Protein AF-A0A922MW50-F1 (afdb_monomer)

Solvent-accessible surface area (backbone atoms only — not comparable to full-atom values): 6849 Å² total; per-residue (Å²): 140,89,85,81,95,77,88,82,87,88,92,66,89,72,59,65,62,58,54,53,62,58,60,64,51,57,60,58,60,61,57,71,69,60,69,78,86,69,79,67,96,75,54,90,46,69,69,54,39,57,76,72,44,66,61,70,58,55,56,72,70,39,66,61,67,66,50,49,57,53,52,53,52,52,50,50,51,54,51,51,54,50,55,55,56,60,68,29,71,68,49,49,50,53,49,52,53,51,49,51,55,49,51,57,59,73,75,106

Mean predicted aligned error: 16.81 Å

Structure (mmCIF, N/CA/C/O backbone):
data_AF-A0A922MW50-F1
#
_entry.id   AF-A0A922MW50-F1
#
loop_
_atom_site.group_PDB
_atom_site.id
_atom_site.type_symbol
_atom_site.label_atom_id
_atom_site.label_alt_id
_atom_site.label_comp_id
_atom_site.label_asym_id
_atom_site.label_entity_id
_atom_site.label_seq_id
_atom_site.pdbx_PDB_ins_code
_atom_site.Cartn_x
_atom_site.Cartn_y
_atom_site.Cartn_z
_atom_site.occupancy
_atom_site.B_iso_or_equiv
_atom_site.auth_seq_id
_atom_site.auth_comp_id
_atom_site.auth_asym_id
_atom_site.auth_atom_id
_atom_site.pdbx_PDB_model_num
ATOM 1 N N . MET A 1 1 ? 10.413 -4.403 63.131 1.00 39.06 1 MET A N 1
ATOM 2 C CA . MET A 1 1 ? 10.954 -4.616 64.489 1.00 39.06 1 MET A CA 1
ATOM 3 C C . MET A 1 1 ? 10.293 -3.639 65.454 1.00 39.06 1 MET A C 1
ATOM 5 O O . MET A 1 1 ? 9.922 -2.565 64.994 1.00 39.06 1 MET A O 1
ATOM 9 N N . PRO A 1 2 ? 10.089 -4.030 66.723 1.00 56.84 2 PRO A N 1
ATOM 10 C CA . PRO A 1 2 ? 9.038 -3.510 67.598 1.00 56.84 2 PRO A CA 1
ATOM 11 C C . PRO A 1 2 ? 9.581 -2.688 68.782 1.00 56.84 2 PRO A C 1
ATOM 13 O O . PRO A 1 2 ? 10.572 -3.076 69.380 1.00 56.84 2 PRO A O 1
ATOM 16 N N . TYR A 1 3 ? 8.891 -1.617 69.170 1.00 49.31 3 TYR A N 1
ATOM 17 C CA . TYR A 1 3 ? 8.953 -0.986 70.499 1.00 49.31 3 TYR A CA 1
ATOM 18 C C . TYR A 1 3 ? 7.624 -0.233 70.670 1.00 49.31 3 TYR A C 1
ATOM 20 O O . TYR A 1 3 ? 7.228 0.481 69.760 1.00 49.31 3 TYR A O 1
ATOM 28 N N . SER A 1 4 ? 6.841 -0.316 71.735 1.00 38.28 4 SER A N 1
ATOM 29 C CA . SER A 1 4 ? 6.865 -1.102 72.962 1.00 38.28 4 SER A CA 1
ATOM 30 C C . SER A 1 4 ? 5.493 -0.862 73.594 1.00 38.28 4 SER A C 1
ATOM 32 O O . SER A 1 4 ? 5.089 0.283 73.785 1.00 38.28 4 SER A O 1
ATOM 34 N N . LEU A 1 5 ? 4.776 -1.948 73.856 1.00 52.94 5 LEU A N 1
ATOM 35 C CA . LEU A 1 5 ? 3.505 -1.997 74.563 1.00 52.94 5 LEU A CA 1
ATOM 36 C C . LEU A 1 5 ? 3.774 -1.812 76.064 1.00 52.94 5 LEU A C 1
ATOM 38 O O . LEU A 1 5 ? 4.250 -2.750 76.695 1.00 52.94 5 LEU A O 1
ATOM 42 N N . SER A 1 6 ? 3.464 -0.643 76.627 1.00 45.09 6 SER A N 1
ATOM 43 C CA . SER A 1 6 ? 3.447 -0.447 78.081 1.00 45.09 6 SER A CA 1
ATOM 44 C C . SER A 1 6 ? 2.385 0.592 78.464 1.00 45.09 6 SER A C 1
ATOM 46 O O . SER A 1 6 ? 2.585 1.774 78.201 1.00 45.09 6 SER A O 1
ATOM 48 N N . TYR A 1 7 ? 1.329 0.124 79.150 1.00 45.22 7 TYR A N 1
ATOM 49 C CA . TYR A 1 7 ? 0.259 0.869 79.851 1.00 45.22 7 TYR A CA 1
ATOM 50 C C . TYR A 1 7 ? -0.825 1.492 78.938 1.00 45.22 7 TYR A C 1
ATOM 52 O O . TYR A 1 7 ? -0.506 2.200 77.999 1.00 45.22 7 TYR A O 1
ATOM 60 N N . MET A 1 8 ? -2.136 1.277 79.107 1.00 40.91 8 MET A N 1
ATOM 61 C CA . MET A 1 8 ? -2.944 0.990 80.301 1.00 40.91 8 MET A CA 1
ATOM 62 C C . MET A 1 8 ? -4.182 0.127 79.953 1.00 40.91 8 MET A C 1
ATOM 64 O O . MET A 1 8 ? -4.707 0.262 78.847 1.00 40.91 8 MET A O 1
ATOM 68 N N . PRO A 1 9 ? -4.672 -0.724 80.877 1.00 47.72 9 PRO A N 1
ATOM 69 C CA . PRO A 1 9 ? -5.980 -1.367 80.775 1.00 47.72 9 PRO A CA 1
ATOM 70 C C . PRO A 1 9 ? -7.132 -0.471 81.273 1.00 47.72 9 PRO A C 1
ATOM 72 O O . PRO A 1 9 ? -7.036 0.157 82.323 1.00 47.72 9 PRO A O 1
ATOM 75 N N . ASP A 1 10 ? -8.200 -0.495 80.472 1.00 62.12 10 ASP A N 1
ATOM 76 C CA . ASP A 1 10 ? -9.641 -0.339 80.721 1.00 62.12 10 ASP A CA 1
ATOM 77 C C . ASP A 1 10 ? -10.178 0.721 81.710 1.00 62.12 10 ASP A C 1
ATOM 79 O O . ASP A 1 10 ? -10.205 0.511 82.923 1.00 62.12 10 ASP A O 1
ATOM 83 N N . ASN A 1 11 ? -10.824 1.736 81.103 1.00 56.69 11 ASN A N 1
ATOM 84 C CA . ASN A 1 11 ? -11.998 2.524 81.546 1.00 56.69 11 ASN A CA 1
ATOM 85 C C . ASN A 1 11 ? -11.820 4.049 81.691 1.00 56.69 11 ASN A C 1
ATOM 87 O O . ASN A 1 11 ? -12.253 4.618 82.690 1.00 56.69 11 ASN A O 1
ATOM 91 N N . ASP A 1 12 ? -11.353 4.732 80.634 1.00 59.19 12 ASP A N 1
ATOM 92 C CA . ASP A 1 12 ? -11.417 6.200 80.558 1.00 59.19 12 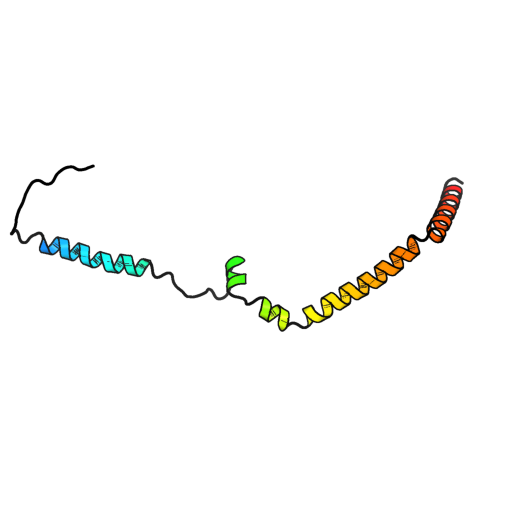ASP A CA 1
ATOM 93 C C . ASP A 1 12 ? -12.220 6.648 79.311 1.00 59.19 12 ASP A C 1
ATOM 95 O O . ASP A 1 12 ? -11.876 6.278 78.184 1.00 59.19 12 ASP A O 1
ATOM 99 N N . PRO A 1 13 ? -13.283 7.467 79.447 1.00 58.34 13 PRO A N 1
ATOM 100 C CA . PRO A 1 13 ? -14.261 7.772 78.384 1.00 58.34 13 PRO A CA 1
ATOM 101 C C . PRO A 1 13 ? -13.736 8.615 77.198 1.00 58.34 13 PRO A C 1
ATOM 103 O O . PRO A 1 13 ? -14.519 9.037 76.344 1.00 58.34 13 PRO A O 1
ATOM 106 N N . LEU A 1 14 ? -12.423 8.849 77.107 1.00 51.88 14 LEU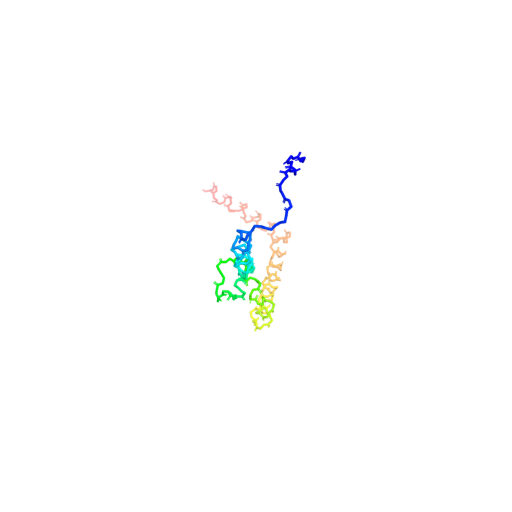 A N 1
ATOM 107 C CA . LEU A 1 14 ? -11.769 9.651 76.064 1.00 51.88 14 LEU A CA 1
ATOM 108 C C . LEU A 1 14 ? -11.426 8.853 74.785 1.00 51.88 14 LEU A C 1
ATOM 110 O O . LEU A 1 14 ? -11.123 9.455 73.757 1.00 51.88 14 LEU A O 1
ATOM 114 N N . ASP A 1 15 ? -11.534 7.519 74.796 1.00 52.56 15 ASP A N 1
ATOM 115 C CA . ASP A 1 15 ? -11.250 6.651 73.631 1.00 52.56 15 ASP A CA 1
ATOM 116 C C . ASP A 1 15 ? -12.461 6.466 72.684 1.00 52.56 15 ASP A C 1
ATOM 118 O O . ASP A 1 15 ? -12.322 6.105 71.512 1.00 52.56 15 ASP A O 1
ATOM 122 N N . MET A 1 16 ? -13.676 6.786 73.145 1.00 50.25 16 MET A N 1
ATOM 123 C CA . MET A 1 16 ? -14.895 6.644 72.334 1.00 50.25 16 MET A CA 1
ATOM 124 C C . MET A 1 16 ? -15.010 7.726 71.243 1.00 50.25 16 MET A C 1
ATOM 126 O O . MET A 1 16 ? -15.556 7.468 70.168 1.00 50.25 16 MET A O 1
ATOM 130 N N . PHE A 1 17 ? -14.459 8.923 71.478 1.00 54.78 17 PHE A N 1
ATOM 131 C CA . PHE A 1 17 ? -14.489 10.031 70.513 1.00 54.78 17 PHE A CA 1
ATOM 132 C C . PHE A 1 17 ? -13.438 9.867 69.403 1.00 54.78 17 PHE A C 1
ATOM 134 O O . PHE A 1 17 ? -13.717 10.118 68.229 1.00 54.78 17 PHE A O 1
ATOM 141 N N . THR A 1 18 ? -12.256 9.353 69.740 1.00 53.31 18 THR A N 1
ATOM 142 C CA . THR A 1 18 ? -11.152 9.148 68.788 1.00 53.31 18 THR A CA 1
ATOM 143 C C . THR A 1 18 ? -11.442 7.994 67.820 1.00 53.31 18 THR A C 1
ATOM 145 O O . THR A 1 18 ? -11.163 8.093 66.622 1.00 53.31 18 THR A O 1
ATOM 148 N N . LYS A 1 19 ? -12.111 6.931 68.292 1.00 52.28 19 LYS A N 1
ATOM 149 C CA . LYS A 1 19 ? -12.575 5.816 67.444 1.00 52.28 19 LYS A CA 1
ATOM 150 C C . LYS A 1 19 ? -13.740 6.195 66.521 1.00 52.28 19 LYS A C 1
ATOM 152 O O . LYS A 1 19 ? -13.828 5.659 65.417 1.00 52.28 19 LYS A O 1
ATOM 157 N N . ARG A 1 20 ? -14.579 7.166 66.908 1.00 53.22 20 ARG A N 1
ATOM 158 C CA . ARG A 1 20 ? -15.637 7.732 66.046 1.00 53.22 20 ARG A CA 1
ATOM 159 C C . ARG A 1 20 ? -15.047 8.496 64.849 1.00 53.22 20 ARG A C 1
ATOM 161 O O . ARG A 1 20 ? -15.541 8.348 63.738 1.00 53.22 20 ARG A O 1
ATOM 168 N N . CYS A 1 21 ? -13.943 9.217 65.058 1.00 46.44 21 CYS A N 1
ATOM 169 C CA . CYS A 1 21 ? -13.262 10.014 64.029 1.00 46.44 21 CYS A CA 1
ATOM 170 C C . CYS A 1 21 ? -12.495 9.153 62.993 1.00 46.44 21 CYS A C 1
ATOM 172 O O . CYS A 1 21 ? -12.401 9.497 61.816 1.00 46.44 21 CYS A O 1
ATOM 174 N N . MET A 1 22 ? -11.980 7.985 63.397 1.00 48.81 22 MET A N 1
ATOM 175 C CA . MET A 1 22 ? -11.294 7.043 62.492 1.00 48.81 22 MET A CA 1
ATOM 176 C C . MET A 1 22 ? -12.269 6.215 61.633 1.00 48.81 22 MET A C 1
ATOM 178 O O . MET A 1 22 ? -11.941 5.873 60.496 1.00 48.81 22 MET A O 1
ATOM 182 N N . LEU A 1 23 ? -13.481 5.928 62.129 1.00 53.84 23 LEU A N 1
ATOM 183 C CA . LEU A 1 23 ? -14.501 5.174 61.384 1.00 53.84 23 LEU A CA 1
ATOM 184 C C . LEU A 1 23 ? -15.164 5.981 60.252 1.00 53.84 23 LEU A C 1
ATOM 186 O O . LEU A 1 23 ? -15.594 5.391 59.261 1.00 53.84 23 LEU A O 1
ATOM 190 N N . GLU A 1 24 ? -15.209 7.311 60.349 1.00 52.66 24 GLU A N 1
ATOM 191 C CA . GLU A 1 24 ? -15.770 8.176 59.295 1.00 52.66 24 GLU A CA 1
ATOM 192 C C . GLU A 1 24 ? -14.832 8.352 58.083 1.00 52.66 24 GLU A C 1
ATOM 194 O O . GLU A 1 24 ? -15.290 8.627 56.974 1.00 52.66 24 GLU A O 1
ATOM 199 N N . ASN A 1 25 ? -13.529 8.085 58.233 1.00 52.84 25 ASN A N 1
ATOM 200 C CA . ASN A 1 25 ? -12.540 8.215 57.152 1.00 52.84 25 ASN A CA 1
ATOM 201 C C . ASN A 1 25 ? -12.384 6.953 56.278 1.00 52.84 25 ASN A C 1
ATOM 203 O O . ASN A 1 25 ? -11.802 7.015 55.192 1.00 52.84 25 ASN A O 1
ATOM 207 N N . LEU A 1 26 ? -12.938 5.810 56.699 1.00 53.56 26 LEU A N 1
ATOM 208 C CA . LEU A 1 26 ? -12.848 4.551 55.947 1.00 53.56 26 LEU A CA 1
ATOM 209 C C . LEU A 1 26 ? -13.799 4.517 54.734 1.00 53.56 26 LEU A C 1
ATOM 211 O O . LEU A 1 26 ? -13.470 3.928 53.701 1.00 53.56 26 LEU A O 1
ATOM 215 N N . TRP A 1 27 ? -14.939 5.210 54.823 1.00 50.97 27 TRP A N 1
ATOM 216 C CA . TRP A 1 27 ? -15.899 5.370 53.721 1.00 50.97 27 TRP A CA 1
ATOM 217 C C . TRP A 1 27 ? -15.422 6.353 52.642 1.00 50.97 27 TRP A C 1
ATOM 219 O O . TRP A 1 27 ? -15.667 6.145 51.452 1.00 50.97 27 TRP A O 1
ATOM 229 N N . LEU A 1 28 ? -14.683 7.397 53.028 1.00 50.53 28 LEU A N 1
ATOM 230 C CA . LEU A 1 28 ? -14.114 8.362 52.080 1.00 50.53 28 LEU A CA 1
ATOM 231 C C . LEU A 1 28 ? -12.962 7.754 51.261 1.00 50.53 28 LEU A C 1
ATOM 233 O O . LEU A 1 28 ? -12.848 8.014 50.061 1.00 50.53 28 LEU A O 1
ATOM 237 N N . LEU A 1 29 ? -12.166 6.866 51.864 1.00 51.41 29 LEU A N 1
ATOM 238 C CA . LEU A 1 29 ? -11.101 6.131 51.171 1.00 51.41 29 LEU A CA 1
ATOM 239 C C . LEU A 1 29 ? -11.636 5.102 50.161 1.00 51.41 29 LEU A C 1
ATOM 241 O O . LEU A 1 29 ? -11.049 4.933 49.091 1.00 51.41 29 LEU A O 1
ATOM 245 N N . THR A 1 30 ? -12.773 4.456 50.443 1.00 54.22 30 THR A N 1
ATOM 246 C CA . THR A 1 30 ? -13.395 3.495 49.512 1.00 54.22 30 THR A CA 1
ATOM 247 C C . THR A 1 30 ? -14.170 4.166 48.373 1.00 54.22 30 THR A C 1
ATOM 249 O O . THR A 1 30 ? -14.198 3.619 47.269 1.00 54.22 30 THR A O 1
ATOM 252 N N . MET A 1 31 ? -14.726 5.373 48.556 1.00 50.62 31 MET A N 1
ATOM 253 C CA . MET A 1 31 ? -15.346 6.120 47.446 1.00 50.62 31 MET A CA 1
ATOM 254 C C . MET A 1 31 ? -14.331 6.728 46.465 1.00 50.62 31 MET A C 1
ATOM 256 O O . MET A 1 31 ? -14.653 6.865 45.283 1.00 50.62 31 MET A O 1
ATOM 260 N N . CYS A 1 32 ? -13.103 7.036 46.896 1.00 49.94 32 CYS A N 1
ATOM 261 C CA . CYS A 1 32 ? -12.083 7.627 46.019 1.00 49.94 32 CYS A CA 1
ATOM 262 C C . CYS A 1 32 ? -11.552 6.639 44.949 1.00 49.94 32 CYS A C 1
ATOM 264 O O . CYS A 1 32 ? -11.104 7.051 43.881 1.00 49.94 32 CYS A O 1
ATOM 266 N N . LEU A 1 33 ? -11.690 5.321 45.169 1.00 50.28 33 LEU A N 1
ATOM 267 C CA . LEU A 1 33 ? -11.375 4.275 44.178 1.00 50.28 33 LEU A CA 1
ATOM 268 C C . LEU A 1 33 ? -12.536 3.957 43.216 1.00 50.28 33 LEU A C 1
ATOM 270 O O . LEU A 1 33 ? -12.419 3.048 42.388 1.00 50.28 33 LEU A O 1
ATOM 274 N N . ARG A 1 34 ? -13.645 4.713 43.241 1.00 49.47 34 ARG A N 1
ATOM 275 C CA . ARG A 1 34 ? -14.653 4.666 42.171 1.00 49.47 34 ARG A CA 1
ATOM 276 C C . ARG A 1 34 ? -14.101 5.398 40.943 1.00 49.47 34 ARG A C 1
ATOM 278 O O . ARG A 1 34 ? -14.499 6.517 40.629 1.00 49.47 34 ARG A O 1
ATOM 285 N N . LYS A 1 35 ? -13.196 4.737 40.218 1.00 58.00 35 LYS A N 1
ATOM 286 C CA . LYS A 1 35 ? -12.762 5.134 38.873 1.00 58.00 35 LYS A CA 1
ATOM 287 C C . LYS A 1 35 ? -14.025 5.404 38.048 1.00 58.00 35 LYS A C 1
ATOM 289 O O . LYS A 1 35 ? -14.850 4.507 37.879 1.00 58.00 35 LYS A O 1
ATOM 294 N N . SER A 1 36 ? -14.232 6.642 37.606 1.00 62.47 36 SER A N 1
ATOM 295 C CA . SER A 1 36 ? -15.436 7.044 36.878 1.00 62.47 36 SER A CA 1
ATOM 296 C C . SER A 1 36 ? -15.564 6.201 35.603 1.00 62.47 36 SER A C 1
ATOM 298 O O . SER A 1 36 ? -14.887 6.465 34.613 1.00 62.47 36 SER A O 1
ATOM 300 N N . GLY A 1 37 ? -16.415 5.174 35.615 1.00 66.00 37 GLY A N 1
ATOM 301 C CA . GLY A 1 37 ? -16.593 4.209 34.519 1.00 66.00 37 GLY A CA 1
ATOM 302 C C . GLY A 1 37 ? -17.278 4.771 33.270 1.00 66.00 37 GLY A C 1
ATOM 303 O O . GLY A 1 37 ? -17.808 4.013 32.463 1.00 66.00 37 GLY A O 1
ATOM 304 N N . ARG A 1 38 ? -17.316 6.096 33.100 1.00 71.56 38 ARG A N 1
ATOM 305 C CA . ARG A 1 38 ? -17.933 6.719 31.933 1.00 71.56 38 ARG A CA 1
ATOM 306 C C . ARG A 1 38 ? -16.893 6.844 30.832 1.00 71.56 38 ARG A C 1
ATOM 308 O O . ARG A 1 38 ? -15.996 7.678 30.908 1.00 71.56 38 ARG A O 1
ATOM 315 N N . HIS A 1 39 ? -17.025 5.998 29.815 1.00 71.12 39 HIS A N 1
ATOM 316 C CA . HIS A 1 39 ? -16.181 6.064 28.629 1.00 71.12 39 HIS A CA 1
ATOM 317 C C . HIS A 1 39 ? -16.308 7.454 27.987 1.00 71.12 39 HIS A C 1
ATOM 319 O O . HIS A 1 39 ? -17.404 8.011 27.870 1.00 71.12 39 HIS A O 1
ATOM 325 N N . MET A 1 40 ? -15.172 8.034 27.605 1.00 77.81 40 MET A N 1
ATOM 326 C CA . MET A 1 40 ? -15.115 9.361 26.997 1.00 77.81 40 MET A CA 1
ATOM 327 C C . MET A 1 40 ? -15.706 9.306 25.583 1.00 77.81 40 MET A C 1
ATOM 329 O O . MET A 1 40 ? -15.439 8.366 24.850 1.00 77.81 40 MET A O 1
ATOM 333 N N . LYS A 1 41 ? -16.513 10.294 25.172 1.00 77.75 41 LYS A N 1
ATOM 334 C CA . LYS A 1 41 ? -17.194 10.287 23.857 1.00 77.75 41 LYS A CA 1
ATOM 335 C C . LYS A 1 41 ? -16.206 10.154 22.683 1.00 77.75 41 LYS A C 1
ATOM 337 O O . LYS A 1 41 ? -16.466 9.391 21.760 1.00 77.75 41 LYS A O 1
ATOM 342 N N . PHE A 1 42 ? -15.086 10.876 22.750 1.00 81.00 42 PHE A N 1
ATOM 343 C CA . PHE A 1 42 ? -14.009 10.850 21.762 1.00 81.00 42 PHE A CA 1
ATOM 344 C C . PHE A 1 42 ? -12.658 10.747 22.481 1.00 81.00 42 PHE A C 1
ATOM 346 O O . PHE A 1 42 ? -12.172 11.747 23.007 1.00 81.00 42 PHE A O 1
ATOM 353 N N . PRO A 1 43 ? -12.056 9.551 22.566 1.00 85.12 43 PRO A N 1
ATOM 354 C CA . PRO A 1 43 ? -10.745 9.398 23.177 1.00 85.12 43 PRO A CA 1
ATOM 355 C C . PRO A 1 43 ? -9.639 10.047 22.337 1.00 85.12 43 PRO A C 1
ATOM 357 O O . PRO A 1 43 ? -9.521 9.787 21.139 1.00 85.12 43 PRO A O 1
ATOM 360 N N . TYR A 1 44 ? -8.805 10.856 22.996 1.00 82.06 44 TYR A N 1
ATOM 361 C CA . TYR A 1 44 ? -7.623 11.495 22.401 1.00 82.06 44 TYR A CA 1
ATOM 362 C C . TYR A 1 44 ? -6.401 10.567 22.352 1.00 82.06 44 TYR A C 1
ATOM 364 O O . TYR A 1 44 ? -5.419 10.876 21.684 1.00 82.06 44 TYR A O 1
ATOM 372 N N . THR A 1 45 ? -6.455 9.416 23.033 1.00 88.31 45 THR A N 1
ATOM 373 C CA . THR A 1 45 ? -5.401 8.396 22.996 1.00 88.31 45 THR A CA 1
ATOM 374 C C . THR A 1 45 ? -5.767 7.270 22.033 1.00 88.31 45 THR A C 1
ATOM 376 O O . THR A 1 45 ? -6.910 6.810 21.981 1.00 88.31 45 THR A O 1
ATOM 379 N N . LEU A 1 46 ? -4.777 6.802 21.267 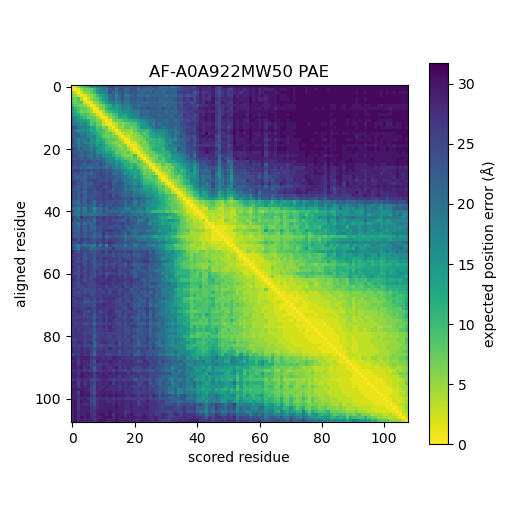1.00 84.00 46 LEU A N 1
ATOM 380 C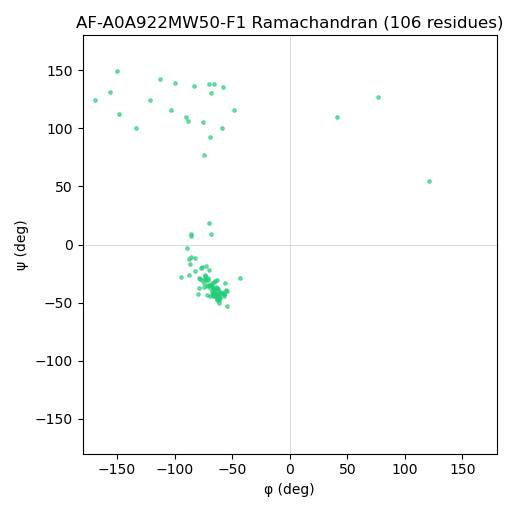 CA . LEU A 1 46 ? -4.964 5.761 20.253 1.00 84.00 46 LEU A CA 1
ATOM 381 C C . LEU A 1 46 ? -5.498 4.453 20.856 1.00 84.00 46 LEU A C 1
ATOM 383 O O . LEU A 1 46 ? -6.410 3.844 20.300 1.00 84.00 46 LEU A O 1
ATOM 387 N N . SER A 1 47 ? -4.982 4.058 22.021 1.00 84.38 47 SER A N 1
ATOM 388 C CA . SER A 1 47 ? -5.403 2.845 22.728 1.00 84.38 47 SER A CA 1
ATOM 389 C C . SER A 1 47 ? -6.881 2.881 23.120 1.00 84.38 47 SER A C 1
ATOM 391 O O . SER A 1 47 ? -7.607 1.918 22.880 1.00 84.38 47 SER A O 1
ATOM 393 N N . ALA A 1 48 ? -7.361 4.010 23.648 1.00 83.62 48 ALA A N 1
ATOM 394 C CA . ALA A 1 48 ? -8.770 4.165 23.994 1.00 83.62 48 ALA A CA 1
ATOM 395 C C . ALA A 1 48 ? -9.667 4.256 22.744 1.00 83.62 48 ALA A C 1
ATOM 397 O O . ALA A 1 48 ? -10.794 3.768 22.769 1.00 83.62 48 ALA A O 1
ATOM 398 N N . LYS A 1 49 ? -9.160 4.793 21.624 1.00 83.69 49 LYS A N 1
ATOM 399 C CA . LYS A 1 49 ? -9.855 4.791 20.323 1.00 83.69 49 LYS A CA 1
ATOM 400 C C . LYS A 1 49 ? -10.077 3.366 19.812 1.00 83.69 49 LYS A C 1
ATOM 402 O O . LYS A 1 49 ? -11.188 3.031 19.420 1.00 83.69 49 LYS A O 1
ATOM 407 N N . ILE A 1 50 ? -9.062 2.508 19.875 1.00 86.06 50 ILE A N 1
ATOM 408 C CA . ILE A 1 50 ? -9.176 1.106 19.440 1.00 86.06 50 ILE A CA 1
ATOM 409 C C . ILE A 1 50 ? -10.122 0.315 20.354 1.00 86.06 50 ILE A C 1
ATOM 411 O O . ILE A 1 50 ? -10.938 -0.458 19.864 1.00 86.06 50 ILE A O 1
ATOM 415 N N . ALA A 1 51 ? -10.051 0.528 21.672 1.00 84.69 51 ALA A N 1
ATOM 416 C CA . ALA A 1 51 ? -10.922 -0.160 22.626 1.00 84.69 51 ALA A CA 1
ATOM 417 C C . ALA A 1 51 ? -12.405 0.223 22.472 1.00 84.69 51 ALA A C 1
ATOM 419 O O . ALA A 1 51 ? -13.288 -0.590 22.732 1.00 84.69 51 ALA A O 1
ATOM 420 N N . GLN A 1 52 ? -12.682 1.465 22.069 1.00 81.56 52 GLN A N 1
ATOM 421 C CA . GLN A 1 52 ? -14.040 2.000 22.007 1.00 81.56 52 GLN A CA 1
ATOM 422 C C . GLN A 1 52 ? -14.695 1.869 20.628 1.00 81.56 52 GLN A C 1
ATOM 424 O O . GLN A 1 52 ? -15.919 1.771 20.547 1.00 81.56 52 GLN A O 1
ATOM 429 N N . TYR A 1 53 ? -13.908 1.856 19.550 1.00 82.19 53 TYR A N 1
ATOM 430 C CA . TYR A 1 53 ? -14.419 1.695 18.193 1.00 82.19 53 TYR A CA 1
ATOM 431 C C . TYR A 1 53 ? -14.170 0.267 17.693 1.00 82.19 53 TYR A C 1
ATOM 433 O O . TYR A 1 53 ? -13.015 -0.116 17.501 1.00 82.19 53 TYR A O 1
ATOM 441 N N . PRO A 1 54 ? -15.223 -0.527 17.417 1.00 81.94 54 PRO A N 1
ATOM 442 C CA . PRO A 1 54 ? -15.062 -1.874 16.884 1.00 81.94 54 PRO A CA 1
ATOM 443 C C . PRO A 1 54 ? -14.545 -1.817 15.438 1.00 81.94 54 PRO A C 1
ATOM 445 O O . PRO A 1 54 ? -15.317 -1.743 14.483 1.00 81.94 54 PRO A O 1
ATOM 448 N N . LEU A 1 55 ? -13.223 -1.867 15.259 1.00 81.62 55 LEU A N 1
ATOM 449 C CA . LEU A 1 55 ? -12.561 -1.762 13.949 1.00 81.62 55 LEU A CA 1
ATOM 450 C C . LEU A 1 55 ? -13.075 -2.799 12.938 1.00 81.62 55 LEU A C 1
ATOM 452 O O . LEU A 1 55 ? -13.309 -2.480 11.774 1.00 81.62 55 LEU A O 1
ATOM 456 N N . PHE A 1 56 ? -13.329 -4.027 13.394 1.00 82.50 56 PHE A N 1
ATOM 457 C CA . PHE A 1 56 ? -13.861 -5.097 12.549 1.00 82.50 56 PHE A CA 1
ATOM 458 C C . PHE A 1 56 ? -15.261 -4.799 11.999 1.00 82.50 56 PHE A C 1
ATOM 460 O O . PHE A 1 56 ? -15.574 -5.225 10.889 1.00 82.50 56 PHE A O 1
ATOM 467 N N . PHE A 1 57 ? -16.091 -4.048 12.731 1.00 84.44 57 PHE A N 1
ATOM 468 C CA . PHE A 1 57 ? -17.413 -3.640 12.253 1.00 84.44 57 PHE A CA 1
ATOM 469 C C . PHE A 1 57 ? -17.291 -2.674 11.068 1.00 84.44 57 PHE A C 1
ATOM 471 O O . PHE A 1 57 ? -17.933 -2.868 10.037 1.00 84.44 57 PHE A O 1
ATOM 478 N N . TYR A 1 58 ? -16.387 -1.695 11.162 1.00 81.44 58 TYR A N 1
ATOM 479 C CA . TYR A 1 58 ? -16.130 -0.757 10.070 1.00 81.44 58 TYR A CA 1
ATOM 480 C C . TYR A 1 58 ? -15.479 -1.424 8.854 1.00 81.44 58 TYR A C 1
ATOM 482 O O . TYR A 1 58 ? -15.794 -1.058 7.724 1.00 81.44 58 TYR A O 1
ATOM 490 N N . MET A 1 59 ? -14.605 -2.413 9.044 1.00 82.38 59 MET A N 1
ATOM 491 C CA . MET A 1 59 ? -14.013 -3.137 7.911 1.00 82.38 59 MET A CA 1
ATOM 492 C C . MET A 1 59 ? -15.048 -3.970 7.145 1.00 82.38 59 MET A C 1
ATOM 494 O O . MET A 1 59 ? -15.003 -4.009 5.921 1.00 82.38 59 MET A O 1
ATOM 498 N N . LYS A 1 60 ? -16.012 -4.585 7.843 1.00 82.44 60 LYS A N 1
ATOM 499 C CA . LYS A 1 60 ? -17.076 -5.389 7.217 1.00 82.44 60 LYS A CA 1
ATOM 500 C C . LYS A 1 60 ? -18.147 -4.546 6.525 1.00 82.44 60 LYS A C 1
ATOM 502 O O . LYS A 1 60 ? -18.659 -4.957 5.493 1.00 82.44 60 LYS A O 1
ATOM 507 N N . ASN A 1 61 ? -18.500 -3.391 7.092 1.00 83.81 61 ASN A N 1
ATOM 508 C CA . ASN A 1 61 ? -19.587 -2.565 6.560 1.00 83.81 61 ASN A CA 1
ATOM 509 C C . ASN A 1 61 ? -19.152 -1.672 5.387 1.00 83.81 61 ASN A C 1
ATOM 511 O O . ASN A 1 61 ? -19.984 -1.238 4.595 1.00 83.81 61 ASN A O 1
ATOM 515 N N . ASN A 1 62 ? -17.860 -1.361 5.267 1.00 86.25 62 ASN A N 1
ATOM 516 C CA . ASN A 1 62 ? -17.378 -0.512 4.187 1.00 86.25 62 ASN A CA 1
ATOM 517 C C . ASN A 1 62 ? -16.993 -1.345 2.956 1.00 86.25 62 ASN A C 1
ATOM 519 O O . ASN A 1 62 ? -15.940 -1.976 2.912 1.00 86.25 62 ASN A O 1
ATOM 523 N N . TRP A 1 63 ? -17.799 -1.218 1.905 1.00 84.81 63 TRP A N 1
ATOM 524 C CA . TRP A 1 63 ? -17.520 -1.626 0.524 1.00 84.81 63 TRP A CA 1
ATOM 525 C C . TRP A 1 63 ? -16.116 -1.297 -0.012 1.00 84.81 63 TRP A C 1
ATOM 527 O O . TRP A 1 63 ? -15.594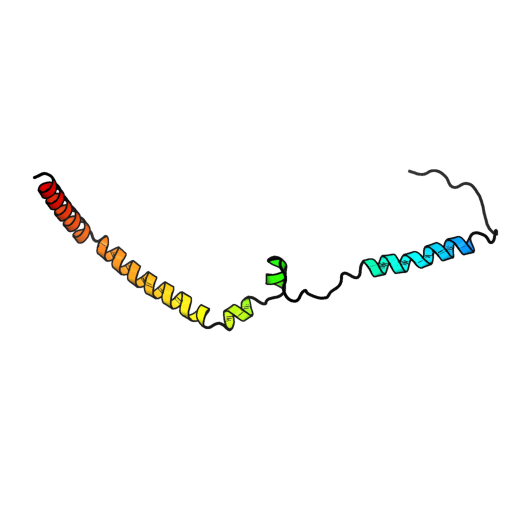 -2.051 -0.832 1.00 84.81 63 TRP A O 1
ATOM 537 N N . ILE A 1 64 ? -15.465 -0.231 0.473 1.00 87.19 64 ILE A N 1
ATOM 538 C CA . ILE A 1 64 ? -14.096 0.127 0.072 1.00 87.19 64 ILE A CA 1
ATOM 539 C C . ILE A 1 64 ? -13.118 -1.037 0.269 1.00 87.19 64 ILE A C 1
ATOM 541 O O . ILE A 1 64 ? -12.303 -1.299 -0.607 1.00 87.19 64 ILE A O 1
ATOM 545 N N . TRP A 1 65 ? -13.242 -1.790 1.366 1.00 86.75 65 TRP A N 1
ATOM 546 C CA . TRP A 1 65 ? -12.326 -2.885 1.686 1.00 86.75 65 TRP A CA 1
ATOM 547 C C . TRP A 1 65 ? -12.526 -4.109 0.794 1.00 86.75 65 TRP A C 1
ATOM 549 O O . TRP A 1 65 ? -11.613 -4.922 0.683 1.00 86.75 65 TRP A O 1
ATOM 559 N N . MET A 1 66 ? -13.680 -4.231 0.126 1.00 84.88 66 MET A N 1
ATOM 560 C CA . MET A 1 66 ? -13.899 -5.284 -0.867 1.00 84.88 66 MET A CA 1
ATOM 561 C C . MET A 1 66 ? -13.260 -4.933 -2.213 1.00 84.88 66 MET A C 1
ATOM 563 O O . MET A 1 66 ? -12.622 -5.786 -2.823 1.00 84.88 66 MET A O 1
ATOM 567 N N . TYR A 1 67 ? -13.380 -3.681 -2.669 1.00 89.44 67 TYR A N 1
ATOM 568 C CA . TYR A 1 67 ? -12.888 -3.267 -3.991 1.00 89.44 67 TYR A CA 1
ATOM 569 C C . TYR A 1 67 ? -11.423 -2.820 -4.008 1.00 89.44 67 TYR A C 1
ATOM 571 O O . TYR A 1 67 ? -10.755 -2.947 -5.034 1.00 89.44 67 TYR A O 1
ATOM 579 N N . TRP A 1 68 ? -10.892 -2.341 -2.882 1.00 91.75 68 TRP A N 1
ATOM 580 C CA . TRP A 1 68 ? -9.490 -1.943 -2.755 1.00 91.75 68 TRP A CA 1
ATOM 581 C C . TRP A 1 68 ? -8.496 -3.046 -3.165 1.00 91.75 68 TRP A C 1
ATOM 583 O O . TRP A 1 68 ? -7.673 -2.797 -4.049 1.00 91.75 68 TRP A O 1
ATOM 593 N N . PRO A 1 69 ? -8.573 -4.283 -2.624 1.00 93.31 69 PRO A N 1
ATOM 594 C CA . PRO A 1 69 ? -7.668 -5.348 -3.043 1.00 93.31 69 PRO A CA 1
ATOM 595 C C . PRO A 1 69 ? -7.873 -5.740 -4.508 1.00 93.31 69 PRO A C 1
ATOM 597 O O . PRO A 1 69 ? -6.903 -6.085 -5.170 1.00 93.31 69 PRO A O 1
ATOM 600 N N . VAL A 1 70 ? -9.090 -5.637 -5.050 1.00 94.06 70 VAL A N 1
ATOM 601 C CA . VAL A 1 70 ? -9.356 -5.926 -6.469 1.00 94.06 70 VAL A CA 1
ATOM 602 C C . VAL A 1 70 ? -8.616 -4.936 -7.375 1.00 94.06 70 VAL A C 1
ATOM 604 O O . VAL A 1 70 ? -7.959 -5.355 -8.328 1.00 94.06 70 VAL A O 1
ATOM 607 N N . GLY A 1 71 ? -8.642 -3.640 -7.050 1.00 93.56 71 GLY A N 1
ATOM 608 C CA . GLY A 1 71 ? -7.878 -2.617 -7.775 1.00 93.56 71 GLY A CA 1
ATOM 609 C C . GLY A 1 71 ? -6.361 -2.795 -7.638 1.00 93.56 71 GLY A C 1
ATOM 610 O O . GLY A 1 71 ? -5.627 -2.706 -8.629 1.00 93.56 71 GLY A O 1
ATOM 611 N N . CYS A 1 72 ? -5.879 -3.118 -6.434 1.00 95.69 72 CYS A N 1
ATOM 612 C CA . CYS A 1 72 ? -4.463 -3.416 -6.209 1.00 95.69 72 CYS A CA 1
ATOM 613 C C . CYS A 1 72 ? -4.008 -4.652 -6.995 1.00 95.69 72 CYS A C 1
ATOM 615 O O . CYS A 1 72 ? -2.973 -4.607 -7.649 1.00 95.69 72 CYS A O 1
ATOM 617 N N . LEU A 1 73 ? -4.783 -5.737 -6.988 1.00 96.31 73 LEU A N 1
ATOM 618 C CA . LEU A 1 73 ? -4.453 -6.962 -7.721 1.00 96.31 73 LEU A CA 1
ATOM 619 C C . LEU A 1 73 ? -4.514 -6.754 -9.237 1.00 96.31 73 LEU A C 1
ATOM 621 O O . LEU A 1 73 ? -3.628 -7.221 -9.952 1.00 96.31 73 LEU A O 1
ATOM 625 N N . GLY A 1 74 ? -5.516 -6.019 -9.727 1.00 96.88 74 GLY A N 1
ATOM 626 C CA . GLY A 1 74 ? -5.639 -5.681 -11.144 1.00 96.88 74 GLY A CA 1
ATOM 627 C C . GLY A 1 74 ? -4.449 -4.865 -11.647 1.00 96.88 74 GLY A C 1
ATOM 628 O O . GLY A 1 74 ? -3.813 -5.236 -12.634 1.00 96.88 74 GLY A O 1
ATOM 629 N N . SER A 1 75 ? -4.093 -3.794 -10.934 1.00 96.06 75 SER A N 1
ATOM 630 C CA . SER A 1 75 ? -2.922 -2.980 -11.282 1.00 96.06 75 SER A CA 1
ATOM 631 C C . SER A 1 75 ? -1.622 -3.780 -11.166 1.00 96.06 75 SER A C 1
ATOM 633 O O . SER A 1 75 ? -0.823 -3.777 -12.101 1.00 96.06 75 SER A O 1
ATOM 635 N N . PHE A 1 76 ? -1.441 -4.549 -10.089 1.00 97.06 76 PHE A N 1
ATOM 636 C CA . PHE A 1 76 ? -0.273 -5.411 -9.905 1.00 97.06 76 PHE A CA 1
ATOM 637 C C . PHE A 1 76 ? -0.096 -6.414 -11.054 1.00 97.06 76 PHE A C 1
ATOM 639 O O . PHE A 1 76 ? 1.015 -6.583 -11.556 1.00 97.06 76 PHE A O 1
ATOM 646 N N . TYR A 1 77 ? -1.180 -7.035 -11.531 1.00 96.50 77 TYR A N 1
ATOM 647 C CA . TYR A 1 77 ? -1.129 -7.962 -12.664 1.00 96.50 77 TYR A CA 1
ATOM 648 C C . TYR A 1 77 ? -0.697 -7.275 -13.967 1.00 96.50 77 TYR A C 1
ATOM 650 O O . TYR A 1 77 ? 0.161 -7.792 -14.690 1.00 96.50 77 TYR A O 1
ATOM 658 N N . VAL A 1 78 ? -1.249 -6.094 -14.256 1.00 96.88 78 VAL A N 1
ATOM 659 C CA . VAL A 1 78 ? -0.873 -5.301 -15.438 1.00 96.88 78 VAL A CA 1
ATOM 660 C C . VAL A 1 78 ? 0.607 -4.921 -15.378 1.00 96.88 78 VAL A C 1
ATOM 662 O O . VAL A 1 78 ? 1.346 -5.166 -16.335 1.00 96.88 78 VAL A O 1
ATOM 665 N N . PHE A 1 79 ? 1.073 -4.411 -14.236 1.00 96.25 79 PHE A N 1
ATOM 666 C CA . PHE A 1 79 ? 2.482 -4.066 -14.048 1.00 96.25 79 PHE A CA 1
ATOM 667 C C . PHE A 1 79 ? 3.399 -5.283 -14.154 1.00 96.25 79 PHE A C 1
ATOM 669 O O . PHE A 1 79 ? 4.452 -5.190 -14.780 1.00 96.25 79 PHE A O 1
ATOM 676 N N . TYR A 1 80 ? 2.992 -6.443 -13.637 1.00 96.75 80 TYR A N 1
ATOM 677 C CA . TYR A 1 80 ? 3.761 -7.679 -13.771 1.00 96.75 80 TYR A CA 1
ATOM 678 C C . TYR A 1 80 ? 3.959 -8.081 -15.241 1.00 96.75 80 TYR A C 1
ATOM 680 O O . TYR A 1 80 ? 5.059 -8.469 -15.648 1.00 96.75 80 TYR A O 1
ATOM 688 N N . LYS A 1 81 ? 2.917 -7.951 -16.070 1.00 95.00 81 LYS A N 1
ATOM 689 C CA . LYS A 1 81 ? 3.001 -8.254 -17.507 1.00 95.00 81 LYS A CA 1
ATOM 690 C C . LYS A 1 81 ? 3.911 -7.274 -18.244 1.00 95.00 81 LYS A C 1
ATOM 692 O O . LYS A 1 81 ? 4.741 -7.722 -19.034 1.00 95.00 81 LYS A O 1
ATOM 697 N N . ILE A 1 82 ? 3.804 -5.978 -17.950 1.00 95.69 82 ILE A N 1
ATOM 698 C CA . ILE A 1 82 ? 4.680 -4.947 -18.526 1.00 95.69 82 ILE A CA 1
ATOM 699 C C . ILE A 1 82 ? 6.133 -5.199 -18.111 1.00 95.69 82 ILE A C 1
ATOM 701 O O . ILE A 1 82 ? 7.018 -5.246 -18.962 1.00 95.69 82 ILE A O 1
ATOM 705 N N . HIS A 1 83 ? 6.3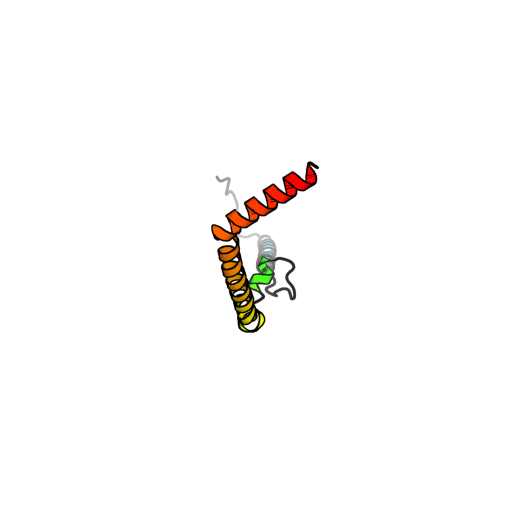74 -5.457 -16.825 1.00 94.88 83 HIS A N 1
ATOM 706 C CA . HIS A 1 83 ? 7.705 -5.725 -16.288 1.00 94.88 83 HIS A CA 1
ATOM 707 C C . HIS A 1 83 ? 8.380 -6.917 -16.979 1.00 94.88 83 HIS A C 1
ATOM 709 O O . HIS A 1 83 ? 9.567 -6.869 -17.297 1.00 94.88 83 HIS A O 1
ATOM 715 N N . ARG A 1 84 ? 7.631 -7.988 -17.263 1.00 92.81 84 ARG A N 1
ATOM 716 C CA . ARG A 1 84 ? 8.166 -9.139 -18.005 1.00 92.81 84 ARG A CA 1
ATOM 717 C C . ARG A 1 84 ? 8.470 -8.832 -19.466 1.00 92.81 84 ARG A C 1
ATOM 719 O O . ARG A 1 84 ? 9.417 -9.394 -20.003 1.00 92.81 84 ARG A O 1
ATOM 726 N N . LEU A 1 85 ? 7.672 -7.982 -20.107 1.00 92.06 85 LEU A N 1
ATOM 727 C CA . LEU A 1 85 ? 7.862 -7.636 -21.514 1.00 92.06 85 LEU A CA 1
ATOM 728 C C . LEU A 1 85 ? 9.093 -6.741 -21.706 1.00 92.06 85 LEU A C 1
ATOM 730 O O . LEU A 1 85 ? 9.912 -6.998 -22.587 1.00 92.06 85 LEU A O 1
ATOM 734 N N . VAL A 1 86 ? 9.261 -5.748 -20.830 1.00 92.31 86 VAL A N 1
ATOM 735 C CA . VAL A 1 86 ? 10.399 -4.816 -20.855 1.00 92.31 86 VAL A CA 1
ATOM 736 C C . VAL A 1 86 ? 11.729 -5.538 -20.614 1.00 92.31 86 VAL A C 1
ATOM 738 O O . VAL A 1 86 ? 12.712 -5.240 -21.286 1.00 92.31 86 VAL A O 1
ATOM 741 N N . ASN A 1 87 ? 11.751 -6.527 -19.716 1.00 91.31 87 ASN A N 1
ATOM 742 C CA . ASN A 1 87 ? 12.953 -7.308 -19.395 1.00 91.31 87 ASN A CA 1
ATOM 743 C C . ASN A 1 87 ? 13.201 -8.503 -20.336 1.00 91.31 87 ASN A C 1
ATOM 745 O O . ASN A 1 87 ? 14.056 -9.340 -20.055 1.00 91.31 87 ASN A O 1
ATOM 749 N N . SER A 1 88 ? 12.456 -8.627 -21.438 1.00 93.06 88 SER A N 1
ATOM 750 C CA . SER A 1 88 ? 12.749 -9.650 -22.444 1.00 93.06 88 SER A CA 1
ATOM 751 C C . SER A 1 88 ? 14.099 -9.371 -23.117 1.00 93.06 88 SER A C 1
ATOM 753 O O . SER A 1 88 ? 14.410 -8.225 -23.444 1.00 93.06 88 SER A O 1
ATOM 755 N N . GLU A 1 89 ? 14.908 -10.411 -23.352 1.00 90.12 89 GLU A N 1
ATOM 756 C CA . GLU A 1 89 ? 16.264 -10.250 -23.907 1.00 90.12 89 GLU A CA 1
ATOM 757 C C . GLU A 1 89 ? 16.277 -9.494 -25.243 1.00 90.12 89 GLU A C 1
ATOM 759 O O . GLU A 1 89 ? 17.200 -8.732 -25.520 1.00 90.12 89 GLU A O 1
ATOM 764 N N . ALA A 1 90 ? 15.232 -9.671 -26.058 1.00 90.00 90 ALA A N 1
ATOM 765 C CA . ALA A 1 90 ? 15.070 -8.960 -27.320 1.00 90.00 90 ALA A CA 1
ATOM 766 C C . ALA A 1 90 ? 14.917 -7.442 -27.113 1.00 90.00 90 ALA A C 1
ATOM 768 O O . ALA A 1 90 ? 15.585 -6.668 -27.795 1.00 90.00 90 ALA A O 1
ATOM 769 N N . ASN A 1 91 ? 14.101 -7.022 -26.139 1.00 90.12 91 ASN A N 1
ATOM 770 C CA . ASN A 1 91 ? 13.875 -5.608 -25.838 1.00 90.12 91 ASN A CA 1
ATOM 771 C C . ASN A 1 91 ? 15.119 -4.948 -25.220 1.00 90.12 91 ASN A C 1
ATOM 773 O O . ASN A 1 91 ? 15.448 -3.807 -25.543 1.00 90.12 91 ASN A O 1
ATOM 777 N N . VAL A 1 92 ? 15.851 -5.684 -24.377 1.00 92.56 92 VAL A N 1
ATOM 778 C CA . VAL A 1 92 ? 17.117 -5.213 -23.793 1.00 92.56 92 VAL A CA 1
ATOM 779 C C . VAL A 1 92 ? 18.175 -4.993 -24.880 1.00 92.56 92 VAL A C 1
ATOM 781 O O . VAL A 1 92 ? 18.838 -3.956 -24.882 1.00 92.56 92 VAL A O 1
ATOM 784 N N . ARG A 1 93 ? 18.304 -5.919 -25.843 1.00 91.31 93 ARG A N 1
ATOM 785 C CA . ARG A 1 93 ? 19.237 -5.781 -26.978 1.00 91.31 93 ARG A CA 1
ATOM 786 C C . ARG A 1 93 ? 18.881 -4.590 -27.866 1.00 91.31 93 ARG A C 1
ATOM 788 O O . ARG A 1 93 ? 19.751 -3.768 -28.140 1.00 91.31 93 ARG A O 1
ATOM 795 N N . SER A 1 94 ? 17.608 -4.439 -28.241 1.00 91.31 94 SER A N 1
ATOM 796 C CA . SER A 1 94 ? 17.174 -3.295 -29.054 1.00 91.31 94 SER A CA 1
ATOM 797 C C . SER A 1 94 ? 17.372 -1.963 -28.334 1.00 91.31 94 SER A C 1
ATOM 799 O O . SER A 1 94 ? 17.759 -0.976 -28.954 1.00 91.31 94 SER A O 1
ATOM 801 N N . TRP A 1 95 ? 17.149 -1.923 -27.018 1.00 91.75 95 TRP A N 1
ATOM 802 C CA . TRP A 1 95 ? 17.383 -0.718 -26.228 1.00 91.75 95 TRP A CA 1
ATOM 803 C C . TRP A 1 95 ? 18.873 -0.363 -26.177 1.00 91.75 95 TRP A C 1
ATOM 805 O O . TRP A 1 95 ? 19.233 0.791 -26.397 1.00 91.75 95 TRP A O 1
ATOM 815 N N . ALA A 1 96 ? 19.752 -1.353 -25.992 1.00 92.31 96 ALA A N 1
ATOM 816 C CA . ALA A 1 96 ? 21.199 -1.150 -26.044 1.00 92.31 96 ALA A CA 1
ATOM 817 C C . ALA A 1 96 ? 21.669 -0.624 -27.414 1.00 92.31 96 ALA A C 1
ATOM 819 O O . ALA A 1 96 ? 22.499 0.282 -27.476 1.00 92.31 96 ALA A O 1
ATOM 820 N N . GLU A 1 97 ? 21.118 -1.137 -28.517 1.00 91.75 97 GLU A N 1
ATOM 821 C CA . GLU A 1 97 ? 21.417 -0.645 -29.869 1.00 91.75 97 GLU A CA 1
ATOM 822 C C . GLU A 1 97 ? 20.948 0.798 -30.095 1.00 91.75 97 GLU A C 1
ATOM 824 O O . GLU A 1 97 ? 21.675 1.595 -30.690 1.00 91.75 97 GLU A O 1
ATOM 829 N N . VAL A 1 98 ? 19.753 1.154 -29.614 1.00 93.44 98 VAL A N 1
ATOM 830 C CA . VAL A 1 98 ? 19.241 2.532 -29.679 1.00 93.44 98 VAL A CA 1
ATOM 831 C C . VAL A 1 98 ? 20.128 3.473 -28.867 1.00 93.44 98 VAL A C 1
ATOM 833 O O . VAL A 1 98 ? 20.483 4.539 -29.362 1.00 93.44 98 VAL A O 1
ATOM 836 N N . GLN A 1 99 ? 20.558 3.064 -27.673 1.00 91.31 99 GLN A N 1
ATOM 837 C CA . GLN A 1 99 ? 21.450 3.870 -26.837 1.00 91.31 99 GLN A CA 1
ATOM 838 C C . GLN A 1 99 ? 22.826 4.072 -27.469 1.00 91.31 99 GLN A C 1
ATOM 840 O O . GLN A 1 99 ? 23.352 5.180 -27.415 1.00 91.31 99 GLN A O 1
ATOM 845 N N . ARG A 1 100 ? 23.381 3.052 -28.134 1.00 90.38 100 ARG A N 1
ATOM 846 C CA . ARG A 1 100 ? 24.622 3.203 -28.911 1.00 90.38 100 ARG A CA 1
ATOM 847 C C . ARG A 1 100 ? 24.470 4.224 -30.037 1.00 90.38 100 ARG A C 1
ATOM 849 O O . ARG A 1 100 ? 25.299 5.117 -30.153 1.00 90.38 100 ARG A O 1
ATOM 856 N N . LYS A 1 101 ? 23.377 4.148 -30.805 1.00 92.06 101 LYS A N 1
ATOM 857 C CA . LYS A 1 101 ? 23.077 5.111 -31.881 1.00 92.06 101 LYS A CA 1
ATOM 858 C C . LYS A 1 101 ? 22.846 6.528 -31.355 1.00 92.06 101 LYS A C 1
ATOM 860 O O . LYS A 1 101 ? 23.200 7.486 -32.032 1.00 92.06 101 LYS A O 1
ATOM 865 N N . ASN A 1 102 ? 22.224 6.673 -30.186 1.00 89.50 102 ASN A N 1
ATOM 866 C CA . ASN A 1 102 ? 22.005 7.977 -29.560 1.00 89.50 102 ASN A CA 1
ATOM 867 C C . ASN A 1 102 ? 23.326 8.579 -29.070 1.00 89.50 102 ASN A C 1
ATOM 869 O O . ASN A 1 102 ? 23.592 9.734 -29.372 1.00 89.50 102 ASN A O 1
ATOM 873 N N . ALA A 1 103 ? 24.183 7.785 -28.422 1.00 89.25 103 ALA A N 1
ATOM 874 C CA . ALA A 1 103 ? 25.513 8.227 -28.006 1.00 89.25 103 ALA A CA 1
ATOM 875 C C . ALA A 1 103 ? 26.375 8.634 -29.211 1.00 89.25 103 ALA A C 1
ATOM 877 O O . ALA A 1 103 ? 26.981 9.697 -29.203 1.00 89.25 103 ALA A O 1
ATOM 878 N N . GLU A 1 104 ? 26.381 7.835 -30.283 1.00 86.88 104 GLU A N 1
ATOM 879 C CA . GLU A 1 104 ? 27.074 8.178 -31.531 1.00 86.88 104 GLU A CA 1
ATOM 880 C C . GLU A 1 104 ? 26.575 9.521 -32.097 1.00 86.88 104 GLU A C 1
ATOM 882 O O . GLU A 1 104 ? 27.390 10.365 -32.446 1.00 86.88 104 GLU A O 1
ATOM 887 N N . LYS A 1 105 ? 25.257 9.773 -32.111 1.00 83.75 105 LYS A N 1
ATOM 888 C CA . LYS A 1 105 ? 24.674 11.053 -32.561 1.00 83.75 105 LYS A CA 1
ATOM 889 C C . LYS A 1 105 ? 24.977 12.244 -31.650 1.00 83.75 105 LYS A C 1
ATOM 891 O O . LYS A 1 105 ? 25.057 13.350 -32.158 1.00 83.75 105 LYS A O 1
ATOM 896 N N . GLU A 1 106 ? 25.083 12.042 -30.340 1.00 79.25 106 GLU A N 1
ATOM 897 C CA . GLU A 1 106 ? 25.412 13.103 -29.373 1.00 79.25 106 GLU A CA 1
ATOM 898 C C . GLU A 1 106 ? 26.910 13.453 -29.366 1.00 79.25 106 GLU A C 1
ATOM 900 O O . GLU A 1 106 ? 27.290 14.534 -28.920 1.00 79.25 106 GLU A O 1
ATOM 905 N N . HIS A 1 107 ? 27.763 12.549 -29.856 1.00 67.88 107 HIS A N 1
ATOM 906 C CA . HIS A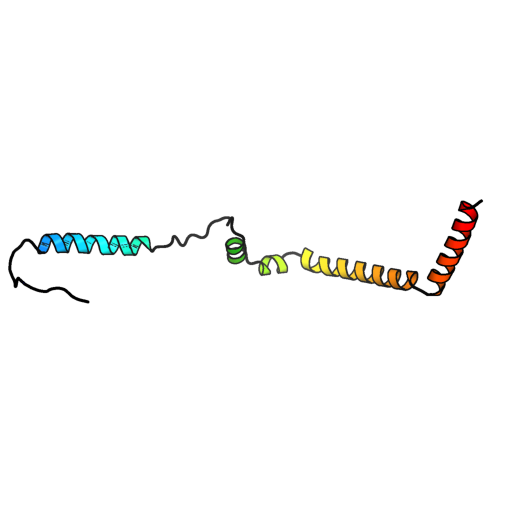 1 107 ? 29.205 12.762 -30.007 1.00 67.88 107 HIS A CA 1
ATOM 907 C C . HIS A 1 107 ? 29.615 13.382 -31.360 1.00 67.88 107 HIS A C 1
ATOM 909 O O . HIS A 1 107 ? 30.803 13.653 -31.553 1.00 67.88 107 HIS A O 1
ATOM 915 N N . HIS A 1 108 ? 28.665 13.606 -32.275 1.00 53.56 108 HIS A N 1
ATOM 9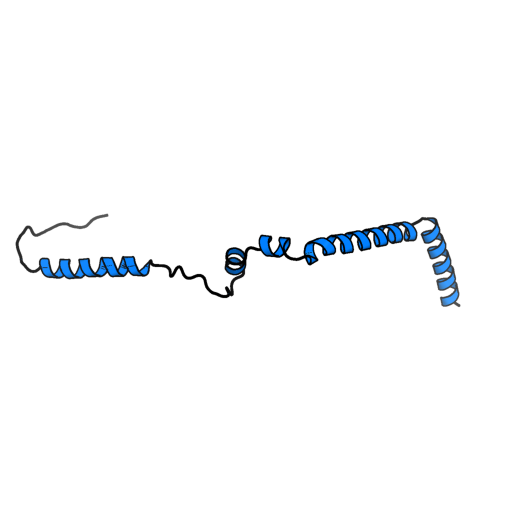16 C CA . HIS A 1 108 ? 28.844 14.315 -33.549 1.00 53.56 108 HIS A CA 1
ATOM 917 C C . HIS A 1 108 ? 28.295 15.742 -33.472 1.00 53.56 108 HIS A C 1
ATOM 919 O O . HIS A 1 108 ? 28.906 16.620 -34.123 1.00 53.56 108 HIS A O 1
#

Radius of gyration: 40.35 Å; Cα contacts (8 Å, |Δi|>4): 11; chains: 1; bounding box: 49×25×115 Å

Foldseek 3Di:
DDDDDDDDDDDDPPVVVVVVVVVVVVVVVVVVPPPPPDQDPDDPDPVSVPVPDPVVVVCVVDPCNVCVVVVVVVVVVVVVVVVVVCPPPVNVVVVVVVVVVVVVVVVD

Sequence (108 aa):
MPYSLSYMPDNDPLDMFTKRCMLENLWLLTMCLRKSGRHMKFPYTLSAKIAQYPLFFYMKNNWIWMYWPVGCLGSFYVFYKIHRLVNSEANVRSWAEVQRKNAEKEH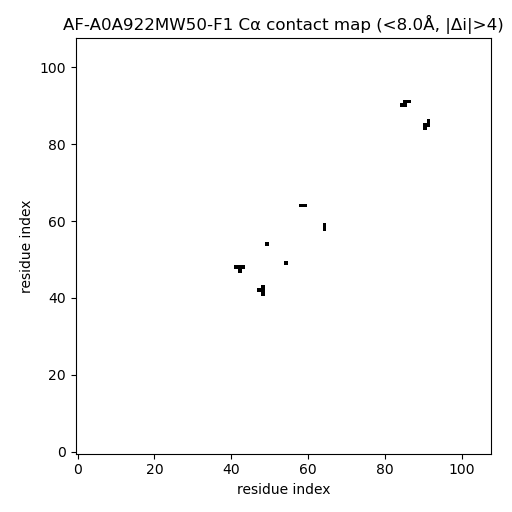H

Organism: Spodoptera exigua (NCBI:txid7107)

pLDDT: mean 75.31, std 18.29, range [38.28, 97.06]

Secondary structure (DSSP, 8-state):
---------S--TTHHHHHHHHHHHHHHHHHHT-------SS-SSHHHHHHHS-HHHHHHH-THHHHHHHHHHHHHHHHHHHHHHHTSHHHHHHHHHHHHHHHHHHT-